Protein AF-A0AAW4WX59-F1 (afdb_monomer_lite)

Foldseek 3Di:
DVVVVVVVVPDDPPDPPPPVPCVQLCVLVVQLVVCVVVVHDNVVSVVSSVVSNVCSCCVVVVDDPVRVVVVVVVVVVVD

Organism: N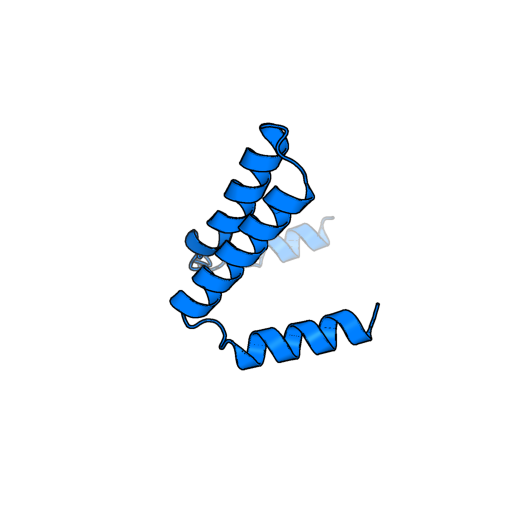CBI:txid39491

Sequence (79 aa):
LALILVISFRQAPGTPIVHEYHLLQMVPYLLVLIGGIAGIQVFVVLLIGIASGAVIMLGTGQTTLWDMLSSMGSGTSGM

Secondary structure (DSSP, 8-state):
-HHHHHHHHTS-----------HHHHHHHHHHHHHHHTT--HHHHHHHHHHHHHHHHHHTTSS-HHHHHHHHHHHHTT-

Structure (mmCIF, N/CA/C/O backbone):
data_AF-A0AAW4WX59-F1
#
_entry.id   AF-A0AAW4WX59-F1
#
loop_
_atom_site.group_PDB
_atom_site.id
_atom_site.type_symbol
_atom_site.label_atom_id
_atom_site.label_alt_id
_atom_site.label_comp_id
_atom_site.label_asym_id
_atom_site.label_entity_id
_atom_site.label_seq_id
_atom_site.pdbx_PDB_ins_code
_atom_site.Cartn_x
_atom_site.Cartn_y
_atom_site.Cartn_z
_atom_site.occupancy
_atom_site.B_iso_or_equiv
_atom_site.auth_seq_id
_atom_site.auth_comp_id
_atom_site.auth_asym_id
_atom_site.auth_atom_id
_atom_site.pdbx_PDB_model_num
ATOM 1 N N . LEU A 1 1 ? 11.622 23.966 -27.684 1.00 75.06 1 LEU A N 1
ATOM 2 C CA . LEU A 1 1 ? 10.365 23.354 -28.184 1.00 75.06 1 LEU A CA 1
ATOM 3 C C . LEU A 1 1 ? 10.564 22.633 -29.515 1.00 75.06 1 LEU A C 1
ATOM 5 O O . LEU A 1 1 ? 10.423 21.422 -29.524 1.00 75.06 1 LEU A O 1
ATOM 9 N N . ALA A 1 2 ? 10.984 23.312 -30.591 1.00 87.12 2 ALA A N 1
ATOM 10 C CA . ALA A 1 2 ? 11.237 22.664 -31.889 1.00 87.12 2 ALA A CA 1
ATOM 11 C C . ALA A 1 2 ? 12.236 21.486 -31.816 1.00 87.12 2 ALA A C 1
ATOM 13 O O . ALA A 1 2 ? 11.984 20.430 -32.382 1.00 87.12 2 ALA A O 1
ATOM 14 N N . LEU A 1 3 ? 13.318 21.627 -31.039 1.00 85.44 3 LEU A N 1
ATOM 15 C CA . LEU A 1 3 ? 14.298 20.556 -30.810 1.00 85.44 3 LEU A CA 1
ATOM 16 C C . LEU A 1 3 ? 13.684 19.316 -30.126 1.00 85.44 3 LEU A C 1
ATOM 18 O O . LEU A 1 3 ? 13.931 18.193 -30.549 1.00 85.44 3 LEU A O 1
ATOM 22 N N . ILE A 1 4 ? 12.851 19.530 -29.100 1.00 85.38 4 ILE A N 1
ATOM 23 C CA . ILE A 1 4 ? 12.153 18.460 -28.364 1.00 85.38 4 ILE A CA 1
ATOM 24 C C . ILE A 1 4 ? 11.185 17.724 -29.301 1.00 85.38 4 ILE A C 1
ATOM 26 O O . ILE A 1 4 ? 11.124 16.500 -29.286 1.00 85.38 4 ILE A O 1
ATOM 30 N N . LEU A 1 5 ? 10.487 18.469 -30.164 1.00 83.56 5 LEU A N 1
ATOM 31 C CA . LEU A 1 5 ? 9.556 17.923 -31.149 1.00 83.56 5 LEU A CA 1
ATOM 32 C C . LEU A 1 5 ? 10.271 17.016 -32.168 1.00 83.56 5 LEU A C 1
ATOM 34 O O . LEU A 1 5 ? 9.832 15.898 -32.417 1.00 83.56 5 LEU A O 1
ATOM 38 N N . VAL A 1 6 ? 11.409 17.466 -32.711 1.00 88.50 6 VAL A N 1
ATOM 39 C CA . VAL A 1 6 ? 12.219 16.695 -33.674 1.00 88.50 6 VAL A CA 1
ATOM 40 C C . VAL A 1 6 ? 12.781 15.418 -33.048 1.00 88.50 6 VAL A C 1
ATOM 42 O O . VAL A 1 6 ? 12.795 14.375 -33.700 1.00 88.50 6 VAL A O 1
ATOM 45 N N . ILE A 1 7 ? 13.227 15.482 -31.791 1.00 82.88 7 ILE A N 1
ATOM 46 C CA . ILE A 1 7 ? 13.716 14.307 -31.061 1.00 82.88 7 ILE A CA 1
ATOM 47 C C . ILE A 1 7 ? 12.567 13.325 -30.804 1.00 82.88 7 ILE A C 1
ATOM 49 O O . ILE A 1 7 ? 12.747 12.134 -31.033 1.00 82.88 7 ILE A O 1
ATOM 53 N N . SER A 1 8 ? 11.382 13.808 -30.418 1.00 79.25 8 SER A N 1
ATOM 54 C CA . SER A 1 8 ? 10.215 12.964 -30.127 1.00 79.25 8 SER A CA 1
ATOM 55 C C . SER A 1 8 ? 9.671 12.245 -31.370 1.00 79.25 8 SER A C 1
ATOM 57 O O . SER A 1 8 ? 9.398 11.052 -31.310 1.00 79.25 8 SER A O 1
ATOM 59 N N . PHE A 1 9 ? 9.630 12.907 -32.532 1.00 78.25 9 PHE A N 1
ATOM 60 C CA . PHE A 1 9 ? 9.238 12.272 -33.802 1.00 78.25 9 PHE A CA 1
ATOM 61 C C . PHE A 1 9 ? 10.252 11.247 -34.335 1.00 78.25 9 PHE A C 1
ATOM 63 O O . PHE A 1 9 ? 9.906 10.433 -35.189 1.00 78.25 9 PHE A O 1
ATOM 70 N N . ARG A 1 10 ? 11.505 11.276 -33.858 1.00 80.00 10 ARG A N 1
ATOM 71 C CA . ARG A 1 10 ? 12.533 10.275 -34.190 1.00 80.00 10 ARG A CA 1
ATOM 72 C C . ARG A 1 10 ? 12.489 9.038 -33.293 1.00 80.00 10 ARG A C 1
ATOM 74 O O . ARG A 1 10 ? 13.202 8.077 -33.573 1.00 80.00 10 ARG A O 1
ATOM 81 N N . GLN A 1 11 ? 11.679 9.042 -32.237 1.00 72.44 11 GLN A N 1
ATOM 82 C CA . GLN A 1 11 ? 11.455 7.859 -31.414 1.00 72.44 11 GLN A CA 1
ATOM 83 C C . GLN A 1 11 ? 10.488 6.946 -32.177 1.00 72.44 11 GLN A C 1
ATOM 85 O O . GLN A 1 11 ? 9.331 7.304 -32.390 1.00 72.44 11 GLN A O 1
ATOM 90 N N . ALA A 1 12 ? 10.969 5.784 -32.637 1.00 68.06 12 ALA A N 1
ATOM 91 C CA . ALA A 1 12 ? 10.097 4.733 -33.162 1.00 68.06 12 ALA A CA 1
ATOM 92 C C . ALA A 1 12 ? 8.973 4.464 -32.144 1.00 68.06 12 ALA A C 1
ATOM 94 O O . ALA A 1 12 ? 9.262 4.540 -30.944 1.00 68.06 12 ALA A O 1
ATOM 95 N N . PRO A 1 13 ? 7.724 4.180 -32.573 1.00 63.03 13 PRO A N 1
ATOM 96 C CA . PRO A 1 13 ? 6.642 3.875 -31.647 1.00 63.03 13 PRO A CA 1
ATOM 97 C C . PRO A 1 13 ? 7.122 2.753 -30.735 1.00 63.03 13 PRO A C 1
ATOM 99 O O . PRO A 1 13 ? 7.365 1.635 -31.190 1.00 63.03 13 PRO A O 1
ATOM 102 N N . GLY A 1 14 ? 7.384 3.117 -29.478 1.00 60.72 14 GLY A N 1
ATOM 103 C CA . GLY A 1 14 ? 7.965 2.216 -28.503 1.00 60.72 14 GLY A CA 1
ATOM 104 C C . GLY A 1 14 ? 7.103 0.971 -28.462 1.00 60.72 14 GLY A C 1
ATOM 105 O O . GLY A 1 14 ? 5.876 1.074 -28.399 1.00 60.72 14 GLY A O 1
ATOM 106 N N . THR A 1 15 ? 7.747 -0.194 -28.542 1.00 60.91 15 THR A N 1
ATOM 107 C CA . THR A 1 15 ? 7.128 -1.472 -28.189 1.00 60.91 15 THR A CA 1
ATOM 108 C C . THR A 1 15 ? 6.228 -1.231 -26.982 1.00 60.91 15 THR A C 1
ATOM 110 O O . THR A 1 15 ? 6.741 -0.673 -26.004 1.00 60.91 15 THR A O 1
ATOM 113 N N . PRO A 1 16 ? 4.922 -1.559 -27.044 1.00 58.91 16 PRO A N 1
ATOM 114 C CA . PRO A 1 16 ? 4.036 -1.378 -25.910 1.00 58.91 16 PRO A CA 1
ATOM 115 C C . PRO A 1 16 ? 4.721 -2.030 -24.724 1.00 58.91 16 PRO A C 1
ATOM 117 O O . PRO A 1 16 ? 4.952 -3.241 -24.739 1.00 58.91 16 PRO A O 1
ATOM 120 N N . ILE A 1 17 ? 5.151 -1.225 -23.753 1.00 59.56 17 ILE A N 1
ATOM 121 C CA . ILE A 1 17 ? 5.732 -1.788 -22.550 1.00 59.56 17 ILE A CA 1
ATOM 122 C C . ILE A 1 17 ? 4.537 -2.332 -21.792 1.00 59.56 17 ILE A C 1
ATOM 124 O O . ILE A 1 17 ? 3.883 -1.615 -21.034 1.00 59.56 17 ILE A O 1
ATOM 128 N N . VAL A 1 18 ? 4.210 -3.589 -22.089 1.00 56.00 18 VAL A N 1
ATOM 129 C CA . VAL A 1 18 ? 3.339 -4.420 -21.276 1.00 56.00 18 VAL A CA 1
ATOM 130 C C . VAL A 1 18 ? 4.110 -4.610 -19.982 1.00 56.00 18 VAL A C 1
ATOM 132 O O . VAL A 1 18 ? 4.825 -5.586 -19.792 1.00 56.00 18 VAL A O 1
ATOM 135 N N . HIS A 1 19 ? 4.046 -3.603 -19.115 1.00 58.19 19 HIS A N 1
ATOM 136 C CA . HIS A 1 19 ? 4.320 -3.834 -17.719 1.00 58.19 19 HIS A CA 1
ATOM 137 C C . HIS A 1 19 ? 3.268 -4.848 -17.306 1.00 58.19 19 HIS A C 1
ATOM 139 O O . HIS A 1 19 ? 2.070 -4.604 -17.481 1.00 58.19 19 HIS A O 1
ATOM 145 N N . GLU A 1 20 ? 3.713 -5.999 -16.816 1.00 58.38 20 GLU A N 1
ATOM 146 C CA . GLU A 1 20 ? 2.863 -6.864 -16.019 1.00 58.38 20 GLU A CA 1
ATOM 147 C C . GLU A 1 20 ? 2.459 -6.026 -14.812 1.00 58.38 20 GLU A C 1
ATOM 149 O O . GLU A 1 20 ? 3.150 -5.954 -13.798 1.00 58.38 20 GLU A O 1
ATOM 154 N N . TYR A 1 21 ? 1.379 -5.261 -14.973 1.00 53.38 21 TYR A N 1
ATOM 155 C CA . TYR A 1 21 ? 0.767 -4.553 -13.878 1.00 53.38 21 TYR A CA 1
ATOM 156 C C . TYR A 1 21 ? 0.391 -5.649 -12.896 1.00 53.38 21 TYR A C 1
ATOM 158 O O . TYR A 1 21 ? -0.559 -6.399 -13.123 1.00 53.38 21 TYR A O 1
ATOM 166 N N . HIS A 1 22 ? 1.162 -5.769 -11.818 1.00 72.19 22 HIS A N 1
ATOM 167 C CA . HIS A 1 22 ? 0.801 -6.588 -10.679 1.00 72.19 22 HIS A CA 1
ATOM 168 C C . HIS A 1 22 ? -0.397 -5.902 -10.020 1.00 72.19 22 HIS A C 1
ATOM 170 O O . HIS A 1 22 ? -0.273 -5.245 -8.992 1.00 72.19 22 HIS A O 1
ATOM 176 N N . LEU A 1 23 ? -1.579 -6.031 -10.631 1.00 80.62 23 LEU A N 1
ATOM 177 C CA . LEU A 1 23 ? -2.855 -5.508 -10.137 1.00 80.62 23 LEU A CA 1
ATOM 178 C C . LEU A 1 23 ? -3.089 -5.944 -8.688 1.00 80.62 23 LEU A C 1
ATOM 180 O O . LEU A 1 23 ? -3.662 -5.211 -7.889 1.00 80.62 23 LEU A O 1
ATOM 184 N N . LEU A 1 24 ? -2.560 -7.114 -8.327 1.00 81.94 24 LEU A N 1
ATOM 185 C CA . LEU A 1 24 ? -2.559 -7.624 -6.966 1.00 81.94 24 LEU A CA 1
ATOM 186 C C . LEU A 1 24 ? -1.824 -6.695 -5.982 1.00 81.94 24 LEU A C 1
ATOM 188 O O . LEU A 1 24 ? -2.274 -6.507 -4.861 1.00 81.94 24 LEU A O 1
ATOM 192 N N . GLN A 1 25 ? -0.743 -6.044 -6.405 1.00 84.19 25 GLN A N 1
ATOM 193 C CA . GLN A 1 25 ? 0.029 -5.105 -5.590 1.00 84.19 25 GLN A CA 1
ATOM 194 C C . GLN A 1 25 ? -0.697 -3.765 -5.369 1.00 84.19 25 GLN A C 1
ATOM 196 O O . GLN A 1 25 ? -0.330 -3.026 -4.462 1.00 84.19 25 GLN A O 1
ATOM 201 N N . MET A 1 26 ? -1.767 -3.473 -6.125 1.00 88.25 26 MET A N 1
ATOM 202 C CA . MET A 1 26 ? -2.649 -2.318 -5.884 1.00 88.25 26 MET A CA 1
ATOM 203 C C . MET A 1 26 ? -3.673 -2.564 -4.763 1.00 88.25 26 MET A C 1
ATOM 205 O O . MET A 1 26 ? -4.194 -1.611 -4.181 1.00 88.25 26 MET A O 1
ATOM 209 N N . VAL A 1 27 ? -3.958 -3.826 -4.426 1.00 91.31 27 VAL A N 1
ATOM 210 C CA . VAL A 1 27 ? -4.973 -4.206 -3.426 1.00 91.31 27 VAL A CA 1
ATOM 211 C C . VAL A 1 27 ? -4.752 -3.560 -2.046 1.00 91.31 27 VAL A C 1
ATOM 213 O O . VAL A 1 27 ? -5.724 -3.021 -1.513 1.00 91.31 27 VAL A O 1
ATOM 216 N N . PRO A 1 28 ? -3.531 -3.524 -1.468 1.00 92.06 28 PRO A N 1
ATOM 217 C CA . PRO A 1 28 ? -3.294 -2.913 -0.156 1.00 92.06 28 PRO A CA 1
ATOM 218 C C . PRO A 1 28 ? -3.686 -1.438 -0.118 1.00 92.06 28 PRO A C 1
ATOM 220 O O . PRO A 1 28 ? -4.267 -0.962 0.856 1.00 92.06 28 PRO A O 1
ATOM 223 N N . TYR A 1 29 ? -3.411 -0.721 -1.208 1.00 92.62 29 TYR A N 1
ATOM 224 C CA . TYR A 1 29 ? -3.696 0.703 -1.328 1.00 92.62 29 TYR A CA 1
ATOM 225 C C . TYR A 1 29 ? -5.194 0.972 -1.427 1.00 92.62 29 TYR A C 1
ATOM 227 O O . TYR A 1 29 ? -5.694 1.884 -0.773 1.00 92.62 29 TYR A O 1
ATOM 235 N N . LEU A 1 30 ? -5.925 0.155 -2.189 1.00 93.69 30 LEU A N 1
ATOM 236 C CA . LEU A 1 30 ? -7.384 0.257 -2.268 1.00 93.69 30 LEU A CA 1
ATOM 237 C C . LEU A 1 30 ? -8.042 -0.028 -0.916 1.00 93.69 30 LEU A C 1
ATOM 239 O O . LEU A 1 30 ? -8.992 0.653 -0.539 1.00 93.69 30 LEU A O 1
ATOM 243 N N . LEU A 1 31 ? -7.507 -0.989 -0.163 1.00 92.88 31 LEU A N 1
ATOM 244 C CA . LEU A 1 31 ? -7.995 -1.333 1.170 1.00 92.88 31 LEU A CA 1
ATOM 245 C C . LEU A 1 31 ? -7.808 -0.161 2.147 1.00 92.88 31 LEU A C 1
ATOM 247 O O . LEU A 1 31 ? -8.755 0.243 2.823 1.00 92.88 31 LEU A O 1
ATOM 251 N N . VAL A 1 32 ? -6.612 0.438 2.157 1.00 95.38 32 VAL A N 1
ATOM 252 C CA . VAL A 1 32 ? -6.310 1.637 2.957 1.00 95.38 32 VAL A CA 1
ATOM 253 C C . VAL A 1 32 ? -7.202 2.809 2.554 1.00 95.38 32 VAL A C 1
ATOM 255 O O . VAL A 1 32 ? -7.748 3.494 3.417 1.00 95.38 32 VAL A O 1
ATOM 258 N N . LEU A 1 33 ? -7.394 3.021 1.252 1.00 94.94 33 LEU A N 1
ATOM 259 C CA . LEU A 1 33 ? -8.211 4.107 0.722 1.00 94.94 33 LEU A CA 1
ATOM 260 C C . LEU A 1 33 ? -9.673 3.983 1.165 1.00 94.94 33 LEU A C 1
ATOM 262 O O . LEU A 1 33 ? -10.238 4.937 1.698 1.00 94.94 33 LEU A O 1
ATOM 266 N N . ILE A 1 34 ? -10.277 2.807 0.991 1.00 96.38 34 ILE A N 1
ATOM 267 C CA . ILE A 1 34 ? -11.668 2.557 1.387 1.00 96.38 34 ILE A CA 1
ATOM 268 C C . ILE A 1 34 ? -11.820 2.689 2.905 1.00 96.38 34 ILE A C 1
ATOM 270 O 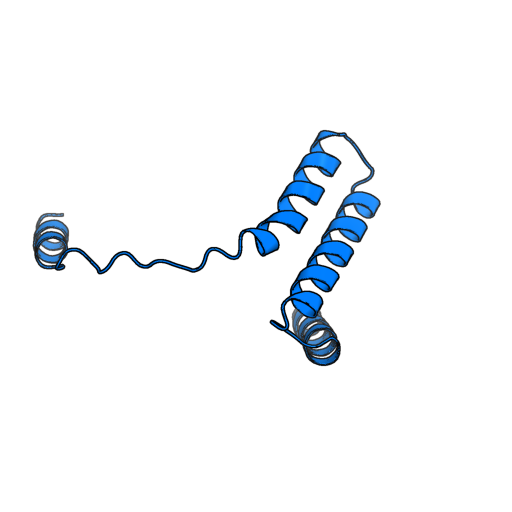O . ILE A 1 34 ? -12.760 3.332 3.368 1.00 96.38 34 ILE A O 1
ATOM 274 N N . GLY A 1 35 ? -10.884 2.136 3.682 1.00 94.50 35 GLY A N 1
ATOM 275 C CA . GLY A 1 35 ? -10.909 2.227 5.142 1.00 94.50 35 GLY A CA 1
ATOM 276 C C . GLY A 1 35 ? -10.778 3.662 5.659 1.00 94.50 35 GLY A C 1
ATOM 277 O O . GLY A 1 35 ? -11.492 4.049 6.584 1.00 94.50 35 GLY A O 1
ATOM 278 N N . GLY A 1 36 ? -9.917 4.468 5.033 1.00 94.50 36 GLY A N 1
ATOM 279 C CA . GLY A 1 36 ? -9.760 5.886 5.354 1.00 94.50 36 GLY A CA 1
ATOM 280 C C . GLY A 1 36 ? -11.008 6.707 5.023 1.00 94.50 36 GLY A C 1
ATOM 281 O O . GLY A 1 36 ? -11.447 7.507 5.844 1.00 94.50 36 GLY A O 1
ATOM 282 N N . ILE A 1 37 ? -11.627 6.467 3.862 1.00 96.31 37 ILE A N 1
ATOM 283 C CA . ILE A 1 37 ? -12.873 7.141 3.456 1.00 96.31 37 ILE A CA 1
ATOM 284 C C . ILE A 1 37 ? -14.046 6.738 4.360 1.00 96.31 37 ILE A C 1
ATOM 286 O O . ILE A 1 37 ? -14.878 7.577 4.695 1.00 96.31 37 ILE A O 1
ATOM 290 N N . ALA A 1 38 ? -14.097 5.479 4.800 1.00 95.25 38 ALA A N 1
ATOM 291 C CA . ALA A 1 38 ? -15.108 4.990 5.735 1.00 95.25 38 ALA A CA 1
ATOM 292 C C . ALA A 1 38 ? -14.977 5.577 7.157 1.00 95.25 38 ALA A C 1
ATOM 294 O O . ALA A 1 38 ? -15.841 5.326 7.995 1.00 95.25 38 ALA A O 1
ATOM 295 N N . GLY A 1 39 ? -13.921 6.347 7.448 1.00 93.69 39 GLY A N 1
ATOM 296 C CA . GLY A 1 39 ? -13.706 6.970 8.757 1.00 93.69 39 GLY A CA 1
ATOM 297 C C . GLY A 1 39 ? -13.221 5.998 9.836 1.00 93.69 39 GLY A C 1
ATOM 298 O O . GLY A 1 39 ? -13.388 6.267 11.024 1.00 93.69 39 GLY A O 1
ATOM 299 N N . ILE A 1 40 ? -12.631 4.862 9.446 1.00 95.00 40 ILE A N 1
ATOM 300 C CA . ILE A 1 40 ? -12.017 3.916 10.386 1.00 95.00 40 ILE A CA 1
ATOM 301 C C . ILE A 1 40 ? -10.759 4.557 10.986 1.00 95.00 40 ILE A C 1
ATOM 303 O O . ILE A 1 40 ? -10.049 5.316 10.326 1.00 95.00 40 ILE A O 1
ATOM 307 N N . GLN A 1 41 ? -10.453 4.218 12.242 1.00 96.62 41 GLN A N 1
ATOM 308 C CA . GLN A 1 41 ? -9.241 4.669 12.924 1.00 96.62 41 GLN A CA 1
ATOM 309 C C . GLN A 1 41 ? -7.997 4.455 12.058 1.00 96.62 41 GLN A C 1
ATOM 311 O O . GLN A 1 41 ? -7.678 3.325 11.684 1.00 96.62 41 GLN A O 1
ATOM 316 N N . VAL A 1 42 ? -7.257 5.541 11.818 1.00 93.81 42 VAL A N 1
ATOM 317 C CA . VAL A 1 42 ? -6.079 5.562 10.935 1.00 93.81 42 VAL A CA 1
ATOM 318 C C . VAL A 1 42 ? -5.093 4.455 11.292 1.00 93.81 42 VAL A C 1
ATOM 320 O O . VAL A 1 42 ? -4.607 3.749 10.417 1.00 93.81 42 VAL A O 1
ATOM 323 N N . PHE A 1 43 ? -4.856 4.239 12.584 1.00 95.81 43 PHE A N 1
ATOM 324 C CA . PHE A 1 43 ? -3.951 3.190 13.043 1.00 95.81 43 PHE A CA 1
ATOM 325 C C . PHE A 1 43 ? -4.389 1.782 12.605 1.00 95.81 43 PHE A C 1
ATOM 327 O O . PHE A 1 43 ? -3.572 0.990 12.144 1.00 95.81 43 PHE A O 1
ATOM 334 N N . VAL A 1 44 ? -5.689 1.483 12.683 1.00 95.00 44 VAL A N 1
ATOM 335 C CA . VAL A 1 44 ? -6.250 0.189 12.265 1.0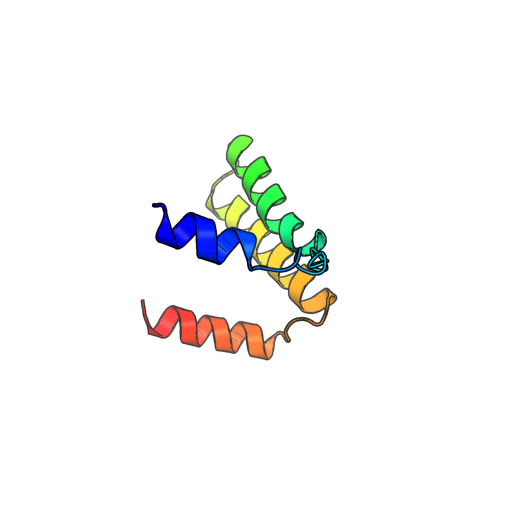0 95.00 44 VAL A CA 1
ATOM 336 C C . VAL A 1 44 ? -6.158 0.028 10.750 1.00 95.00 44 VAL A C 1
ATOM 338 O O . VAL A 1 44 ? -5.740 -1.023 10.268 1.00 95.00 44 VAL A O 1
ATOM 341 N N . VAL A 1 45 ? -6.489 1.081 9.998 1.00 96.38 45 VAL A N 1
ATOM 342 C CA . VAL A 1 45 ? -6.392 1.091 8.531 1.00 96.38 45 VAL A CA 1
ATOM 343 C C . VAL A 1 45 ? -4.955 0.820 8.078 1.00 96.38 45 VAL A C 1
ATOM 345 O O . VAL A 1 45 ? -4.732 -0.003 7.190 1.00 96.38 45 VAL A O 1
ATOM 348 N N . LEU A 1 46 ? -3.973 1.457 8.720 1.00 94.31 46 LEU A N 1
ATOM 349 C CA . LEU A 1 46 ? -2.556 1.255 8.419 1.00 94.31 46 LEU A CA 1
ATOM 350 C C . LEU A 1 46 ? -2.091 -0.169 8.737 1.00 94.31 46 LEU A C 1
ATOM 352 O O . LEU A 1 46 ? -1.401 -0.768 7.915 1.00 94.31 46 LEU A O 1
ATOM 356 N N . LEU A 1 47 ? -2.499 -0.744 9.875 1.00 95.50 47 LEU A N 1
ATOM 357 C CA . LEU A 1 47 ? -2.154 -2.128 10.215 1.00 95.50 47 LEU A CA 1
ATOM 358 C C . LEU A 1 47 ? -2.672 -3.124 9.173 1.00 95.50 47 LEU A C 1
ATOM 360 O O . LEU A 1 47 ? -1.925 -4.005 8.750 1.00 95.50 47 LEU A O 1
ATOM 364 N N . ILE A 1 48 ? -3.918 -2.968 8.719 1.00 95.31 48 ILE A N 1
ATOM 365 C CA . ILE A 1 48 ? -4.499 -3.835 7.683 1.00 95.31 48 ILE A CA 1
ATOM 366 C C . ILE A 1 48 ? -3.774 -3.640 6.345 1.00 95.31 48 ILE A C 1
ATOM 368 O O . ILE A 1 48 ? -3.475 -4.617 5.656 1.00 95.31 48 ILE A O 1
ATOM 372 N N . GLY A 1 49 ? -3.446 -2.395 5.989 1.00 94.81 49 GLY A N 1
ATOM 373 C CA . GLY A 1 49 ? -2.668 -2.081 4.792 1.00 94.81 49 GLY A CA 1
ATOM 374 C C . GLY A 1 49 ? -1.315 -2.791 4.777 1.00 94.81 49 GLY A C 1
ATOM 375 O O . GLY A 1 49 ? -1.008 -3.505 3.822 1.00 94.81 49 GLY A O 1
ATOM 376 N N . ILE A 1 50 ? -0.550 -2.666 5.865 1.00 93.31 50 ILE A N 1
ATOM 377 C CA . ILE A 1 50 ? 0.771 -3.291 6.024 1.00 93.31 50 ILE A CA 1
ATOM 378 C C . ILE A 1 50 ? 0.655 -4.818 6.024 1.00 93.31 50 ILE A C 1
ATOM 380 O O . ILE A 1 50 ? 1.400 -5.483 5.307 1.00 93.31 50 ILE A O 1
ATOM 384 N N . ALA A 1 51 ? -0.299 -5.380 6.773 1.00 93.75 51 ALA A N 1
ATOM 385 C CA . ALA A 1 51 ? -0.513 -6.823 6.823 1.00 93.75 51 ALA A CA 1
ATOM 386 C C . ALA A 1 51 ? -0.865 -7.394 5.440 1.00 93.75 51 ALA A C 1
ATOM 388 O O . ALA A 1 51 ? -0.274 -8.387 5.020 1.00 93.75 51 ALA A O 1
ATOM 389 N N . SER A 1 52 ? -1.770 -6.748 4.695 1.00 93.12 52 SER A N 1
ATOM 390 C CA . SER A 1 52 ? -2.124 -7.206 3.346 1.00 93.12 52 SER A CA 1
ATOM 391 C C . SER A 1 52 ? -0.964 -7.047 2.359 1.00 93.12 52 SER A C 1
ATOM 393 O O . SER A 1 52 ? -0.706 -7.957 1.577 1.00 93.12 52 SER A O 1
ATOM 395 N N . GLY A 1 53 ? -0.204 -5.948 2.438 1.00 91.25 53 GLY A N 1
ATOM 396 C CA . GLY A 1 53 ? 0.990 -5.738 1.620 1.00 91.25 53 GLY A CA 1
ATOM 397 C C . GLY A 1 53 ? 2.048 -6.812 1.865 1.00 91.25 53 GLY A C 1
ATOM 398 O O . GLY A 1 53 ? 2.590 -7.363 0.909 1.00 91.25 53 GLY A O 1
ATOM 399 N N . ALA A 1 54 ? 2.278 -7.177 3.129 1.00 90.19 54 ALA A N 1
ATOM 400 C CA . ALA A 1 54 ? 3.194 -8.252 3.491 1.00 90.19 54 ALA A CA 1
ATOM 401 C C . ALA A 1 54 ? 2.730 -9.612 2.959 1.00 90.19 54 ALA A C 1
ATOM 403 O O . ALA A 1 54 ? 3.511 -10.324 2.333 1.00 90.19 54 ALA A O 1
ATOM 404 N N . VAL A 1 55 ? 1.451 -9.954 3.131 1.00 90.75 55 VAL A N 1
ATOM 405 C CA . VAL A 1 55 ? 0.887 -11.216 2.623 1.00 90.75 55 VAL A CA 1
ATOM 406 C C . VAL A 1 55 ? 1.005 -11.309 1.102 1.00 90.75 55 VAL A C 1
ATOM 408 O O . VAL A 1 55 ? 1.366 -12.363 0.586 1.00 90.75 55 VAL A O 1
ATOM 411 N N . ILE A 1 56 ? 0.749 -10.219 0.374 1.00 89.31 56 ILE A N 1
ATOM 412 C CA . ILE A 1 56 ? 0.831 -10.207 -1.091 1.00 89.31 56 ILE A CA 1
ATOM 413 C C . ILE A 1 56 ? 2.280 -10.327 -1.562 1.00 89.31 56 ILE A C 1
ATOM 415 O O . ILE A 1 56 ? 2.551 -11.122 -2.458 1.00 89.31 56 ILE A O 1
ATOM 419 N N . MET A 1 57 ? 3.222 -9.592 -0.965 1.00 86.94 57 MET A N 1
ATOM 420 C CA . MET A 1 57 ? 4.638 -9.672 -1.349 1.00 86.94 57 MET A CA 1
ATOM 421 C C . MET A 1 57 ? 5.244 -11.053 -1.068 1.00 86.94 57 MET A C 1
ATOM 423 O O . MET A 1 57 ? 5.931 -11.604 -1.928 1.00 86.94 57 MET A O 1
ATOM 427 N N . LEU A 1 58 ? 4.918 -11.646 0.085 1.00 87.50 58 LEU A N 1
ATOM 428 C CA . LEU A 1 58 ? 5.360 -12.994 0.451 1.00 87.50 58 LEU A CA 1
ATOM 429 C C . LEU A 1 58 ? 4.683 -14.069 -0.410 1.00 87.50 58 LEU A C 1
ATOM 431 O O . LEU A 1 58 ? 5.338 -14.992 -0.882 1.00 87.50 58 LEU A O 1
ATOM 435 N N . GLY A 1 59 ? 3.374 -13.943 -0.645 1.00 83.38 59 GLY A N 1
ATOM 436 C CA . GLY A 1 59 ? 2.586 -14.903 -1.422 1.00 83.38 59 GLY A CA 1
ATOM 437 C C . GLY A 1 59 ? 2.883 -14.884 -2.923 1.00 83.38 59 GLY A C 1
ATOM 438 O O . GLY A 1 59 ? 2.704 -15.896 -3.593 1.00 83.38 59 GLY A O 1
ATOM 439 N N . THR A 1 60 ? 3.363 -13.756 -3.455 1.00 82.56 60 THR A N 1
ATOM 440 C CA . THR A 1 60 ? 3.818 -13.636 -4.854 1.00 82.56 60 THR A CA 1
ATOM 441 C C . THR A 1 60 ? 5.295 -13.983 -5.038 1.00 82.56 60 THR A C 1
ATOM 443 O O . THR A 1 60 ? 5.774 -13.987 -6.170 1.00 82.56 60 THR A O 1
ATOM 446 N N . GLY A 1 61 ? 6.020 -14.277 -3.951 1.00 77.81 61 GLY A N 1
ATOM 447 C CA . GLY A 1 61 ? 7.445 -14.614 -3.986 1.00 77.81 61 GLY A CA 1
ATOM 448 C C . GLY A 1 61 ? 8.351 -13.452 -4.398 1.00 77.81 61 GLY A C 1
ATOM 449 O O . GLY A 1 61 ? 9.498 -13.685 -4.763 1.00 77.81 61 GLY A O 1
ATOM 450 N N . GLN A 1 62 ? 7.849 -12.213 -4.358 1.00 77.50 62 GLN A N 1
ATOM 451 C CA . GLN A 1 62 ? 8.620 -11.021 -4.729 1.00 77.50 62 GLN A CA 1
ATOM 452 C C . GLN A 1 62 ? 9.700 -10.698 -3.689 1.00 77.50 62 GLN A C 1
ATOM 454 O O . GLN A 1 62 ? 10.748 -10.162 -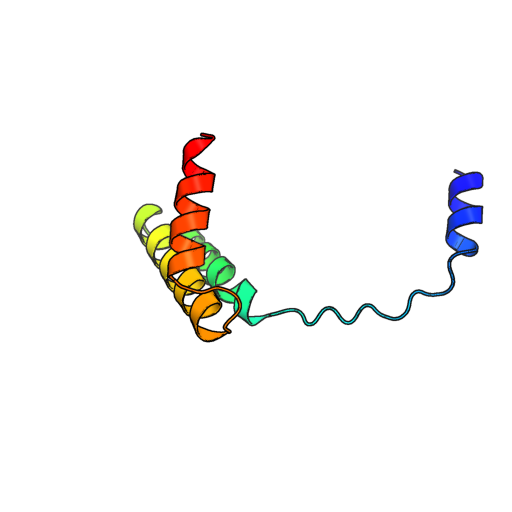4.037 1.00 77.50 62 GLN A O 1
ATOM 459 N N . THR A 1 63 ? 9.459 -11.033 -2.418 1.00 78.75 63 THR A N 1
ATOM 460 C CA . THR A 1 63 ? 10.409 -10.857 -1.311 1.00 78.75 63 THR A CA 1
ATOM 461 C C . THR A 1 63 ? 10.231 -11.959 -0.267 1.00 78.75 63 THR A C 1
ATOM 463 O O . THR A 1 63 ? 9.149 -12.535 -0.133 1.00 78.75 63 THR A O 1
ATOM 466 N N . THR A 1 64 ? 11.287 -12.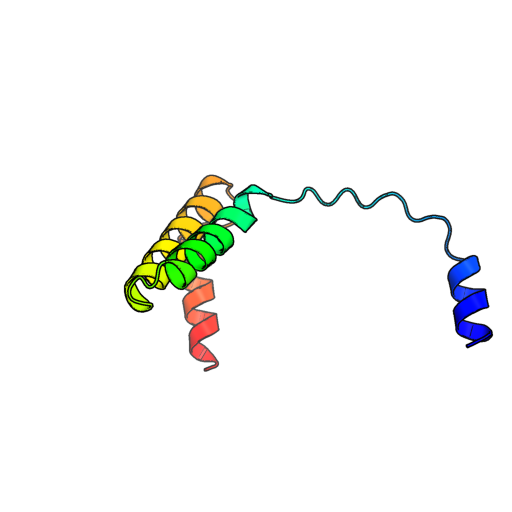267 0.493 1.00 84.38 64 THR A N 1
ATOM 467 C CA . THR A 1 64 ? 11.186 -13.151 1.664 1.00 84.38 64 THR A CA 1
ATOM 468 C C . THR A 1 64 ? 10.973 -12.354 2.950 1.00 84.38 64 THR A C 1
ATOM 470 O O . THR A 1 64 ? 11.281 -11.167 3.034 1.00 84.38 64 THR A O 1
ATOM 473 N N . LEU A 1 65 ? 10.470 -13.017 3.996 1.00 81.88 65 LEU A N 1
ATOM 474 C CA . LEU A 1 65 ? 10.200 -12.382 5.293 1.00 81.88 65 LEU A CA 1
ATOM 475 C C . LEU A 1 65 ? 11.478 -11.792 5.921 1.00 81.88 65 LEU A C 1
ATOM 477 O O . LEU A 1 65 ? 11.429 -10.751 6.574 1.00 81.88 65 LEU A O 1
ATOM 481 N N . TRP A 1 66 ? 12.627 -12.418 5.649 1.00 83.44 66 TRP A N 1
ATOM 482 C CA . TRP A 1 66 ? 13.944 -11.934 6.057 1.00 83.44 66 TRP A CA 1
ATOM 483 C C . TRP A 1 66 ? 14.376 -10.681 5.293 1.00 83.44 66 TRP A C 1
ATOM 485 O O . TRP A 1 66 ? 14.830 -9.724 5.921 1.00 83.44 66 TRP A O 1
ATOM 495 N N . ASP A 1 67 ? 14.165 -10.640 3.976 1.00 85.25 67 ASP A N 1
ATOM 496 C CA . ASP A 1 67 ? 14.465 -9.457 3.159 1.00 85.25 67 ASP A CA 1
ATOM 497 C C . ASP A 1 67 ? 13.577 -8.273 3.544 1.00 85.25 67 ASP A C 1
ATOM 499 O O . ASP A 1 67 ? 14.043 -7.136 3.617 1.00 85.25 67 ASP A O 1
ATOM 503 N N . MET A 1 68 ? 12.306 -8.532 3.860 1.00 84.06 68 MET A N 1
ATOM 504 C CA . MET A 1 68 ? 11.381 -7.513 4.354 1.00 84.06 68 MET A CA 1
ATOM 505 C C . MET A 1 68 ? 11.826 -6.947 5.706 1.00 84.06 68 MET A C 1
ATOM 507 O O . MET A 1 68 ? 11.846 -5.729 5.883 1.00 84.06 68 MET A O 1
ATOM 511 N N . LEU A 1 69 ? 12.214 -7.811 6.651 1.00 86.38 69 LEU A N 1
ATOM 512 C CA . LEU A 1 69 ? 12.691 -7.387 7.969 1.00 86.38 69 LEU A CA 1
ATOM 513 C C . LEU A 1 69 ? 13.991 -6.578 7.864 1.00 86.38 69 LEU A C 1
ATOM 515 O O . LEU A 1 69 ? 14.126 -5.536 8.505 1.00 86.38 69 LEU A O 1
ATOM 519 N N . SER A 1 70 ? 14.923 -7.026 7.021 1.00 87.31 70 SER A N 1
ATOM 520 C CA . SER A 1 70 ? 16.175 -6.316 6.753 1.00 87.31 70 SER A CA 1
ATOM 521 C C . SER A 1 70 ? 15.924 -4.953 6.101 1.00 87.31 70 SER A C 1
ATOM 523 O O . SER A 1 70 ? 16.460 -3.951 6.574 1.00 87.31 70 SER A O 1
ATOM 525 N N . SER A 1 71 ? 15.041 -4.894 5.097 1.00 85.75 71 SER A N 1
ATOM 526 C CA . SER A 1 71 ? 14.673 -3.656 4.394 1.00 85.75 71 SER A CA 1
ATOM 527 C C . SER A 1 71 ? 13.987 -2.645 5.313 1.00 85.75 71 SER A C 1
ATOM 529 O O . SER A 1 71 ? 14.210 -1.440 5.201 1.00 85.75 71 SER A O 1
ATOM 531 N N . MET A 1 72 ? 13.172 -3.128 6.253 1.00 84.88 72 MET A N 1
ATOM 532 C CA . MET A 1 72 ? 12.550 -2.291 7.275 1.00 84.88 72 MET A CA 1
ATOM 533 C C . MET A 1 72 ? 13.605 -1.719 8.229 1.00 84.88 72 MET A C 1
ATOM 535 O O . MET A 1 72 ? 13.591 -0.519 8.487 1.00 84.88 72 MET A O 1
ATOM 539 N N . GLY A 1 73 ? 14.564 -2.542 8.670 1.00 82.38 73 GLY A N 1
ATOM 540 C CA . GLY A 1 73 ? 15.684 -2.105 9.507 1.00 82.38 73 GLY A CA 1
ATOM 541 C C . GLY A 1 73 ? 16.554 -1.037 8.838 1.00 82.38 73 GLY A C 1
ATOM 542 O O . GLY A 1 73 ? 16.859 -0.021 9.463 1.00 82.38 73 GLY A O 1
ATOM 543 N N . SER A 1 74 ? 16.891 -1.207 7.554 1.00 85.62 74 SER A N 1
ATOM 544 C CA . SER A 1 74 ? 17.617 -0.186 6.785 1.00 85.62 74 SER A CA 1
ATOM 545 C C . SER A 1 74 ? 16.783 1.069 6.524 1.00 85.62 74 SER A C 1
ATOM 547 O O . SER A 1 74 ? 17.322 2.170 6.539 1.00 85.62 74 SER A O 1
ATOM 549 N N . GLY A 1 75 ? 15.471 0.926 6.318 1.00 80.81 75 GLY A N 1
ATOM 550 C CA . GLY A 1 75 ? 14.567 2.057 6.098 1.00 80.81 75 GLY A CA 1
ATOM 551 C C . GLY A 1 75 ? 14.428 2.949 7.332 1.00 80.81 75 GLY A C 1
ATOM 552 O O . GLY A 1 75 ? 14.416 4.169 7.208 1.00 80.81 75 GLY A O 1
ATOM 553 N N . THR A 1 76 ? 14.390 2.355 8.528 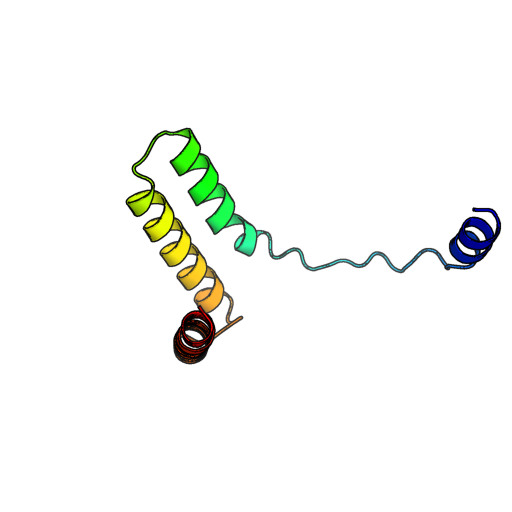1.00 80.38 76 THR A N 1
ATOM 554 C CA . THR A 1 76 ? 14.311 3.102 9.794 1.00 80.38 76 THR A CA 1
ATOM 555 C C . THR A 1 76 ? 15.648 3.665 10.261 1.00 80.38 76 THR A C 1
ATOM 557 O O . THR A 1 76 ? 15.660 4.587 11.064 1.00 80.38 76 THR A O 1
ATOM 560 N N . SER A 1 77 ? 16.781 3.137 9.783 1.00 81.38 77 SER A N 1
ATOM 561 C CA . SER A 1 77 ? 18.106 3.608 10.218 1.00 81.38 77 SER A CA 1
ATOM 562 C C . SER A 1 77 ? 18.486 4.981 9.645 1.00 81.38 77 SER A C 1
ATOM 564 O O . SER A 1 77 ? 19.505 5.535 10.052 1.00 81.38 77 SER A O 1
ATOM 566 N N . GLY A 1 78 ? 17.727 5.493 8.672 1.00 75.75 78 GLY A N 1
ATOM 567 C CA . GLY A 1 78 ? 17.968 6.781 8.014 1.00 75.75 78 GLY A CA 1
ATOM 568 C C . GLY A 1 78 ? 16.944 7.874 8.336 1.00 75.75 78 GLY A C 1
ATOM 569 O O . GLY A 1 78 ? 17.011 8.932 7.711 1.00 75.75 78 GLY A O 1
ATOM 570 N N . MET A 1 79 ? 15.997 7.618 9.247 1.00 73.44 79 MET A N 1
ATOM 571 C CA . MET A 1 79 ? 14.959 8.561 9.699 1.00 73.44 79 MET A CA 1
ATOM 572 C C . MET A 1 79 ? 15.304 9.140 11.069 1.00 73.44 79 MET A C 1
ATOM 574 O O . MET A 1 79 ? 15.003 10.336 11.275 1.00 73.44 79 MET A O 1
#

Radius of gyration: 19.51 Å; chains: 1; bounding box: 33×38×47 Å

pLDDT: mean 83.77, std 11.23, range [53.38, 96.62]